Protein AF-A0A7V5C9D4-F1 (afdb_monomer_lite)

Secondary structure (DSSP, 8-state):
---------S---HHHHHHHHHTTTT--HHHHHHHHHHHHHHHTTT-HHHHHHHHTS-HHHHHHHHHHHHHHHT---

Structure (mmCIF, N/CA/C/O backbone):
data_AF-A0A7V5C9D4-F1
#
_entry.id   AF-A0A7V5C9D4-F1
#
loop_
_atom_site.group_PDB
_atom_site.id
_atom_site.type_symbol
_atom_site.label_atom_id
_atom_site.label_alt_id
_atom_site.label_comp_id
_atom_site.label_asym_id
_atom_site.label_entity_id
_atom_site.label_seq_id
_atom_site.pdbx_PDB_ins_code
_atom_site.Cartn_x
_atom_site.Cartn_y
_atom_site.Cartn_z
_atom_site.occupancy
_atom_site.B_iso_or_equiv
_atom_site.auth_seq_id
_atom_site.auth_comp_id
_atom_site.auth_asym_id
_atom_site.auth_atom_id
_atom_site.pdbx_PDB_model_num
ATOM 1 N N . MET A 1 1 ? 9.204 -22.039 -3.270 1.00 37.72 1 MET A N 1
ATOM 2 C CA . MET A 1 1 ? 7.955 -21.975 -4.061 1.00 37.72 1 MET A CA 1
ATOM 3 C C . MET A 1 1 ? 6.828 -21.582 -3.106 1.00 37.72 1 MET A C 1
ATOM 5 O O . MET A 1 1 ? 5.959 -22.384 -2.802 1.00 37.72 1 MET A O 1
ATOM 9 N N . ALA A 1 2 ? 6.975 -20.398 -2.500 1.00 43.38 2 ALA A N 1
ATOM 10 C CA . ALA A 1 2 ? 6.218 -19.976 -1.324 1.00 43.38 2 ALA A CA 1
ATOM 11 C C . ALA A 1 2 ? 4.810 -19.529 -1.718 1.00 43.38 2 ALA A C 1
ATOM 13 O O . ALA A 1 2 ? 4.623 -18.947 -2.786 1.00 43.38 2 ALA A O 1
ATOM 14 N N . ALA A 1 3 ? 3.853 -19.849 -0.850 1.00 43.41 3 ALA A N 1
ATOM 15 C CA . ALA A 1 3 ? 2.446 -19.542 -0.991 1.00 43.41 3 ALA A CA 1
ATOM 16 C C . ALA A 1 3 ? 2.239 -18.080 -1.408 1.00 43.41 3 ALA A C 1
ATOM 18 O O . ALA A 1 3 ? 2.633 -17.154 -0.701 1.00 43.41 3 ALA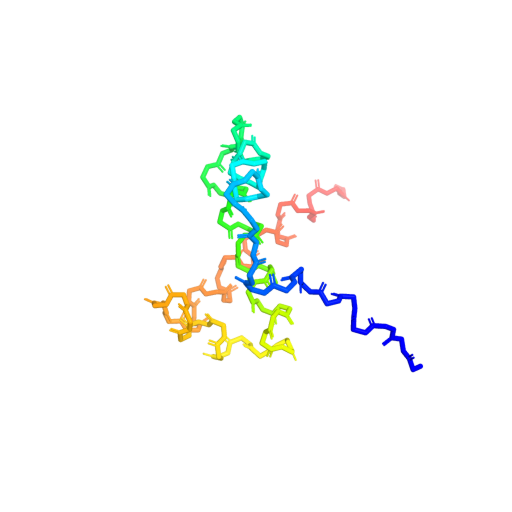 A O 1
ATOM 19 N N . TYR A 1 4 ? 1.587 -17.893 -2.556 1.00 44.09 4 TYR A N 1
ATOM 20 C CA . TYR A 1 4 ? 0.704 -16.754 -2.753 1.00 44.09 4 TYR A CA 1
ATOM 21 C C . TYR A 1 4 ? -0.353 -16.871 -1.658 1.00 44.09 4 TYR A C 1
ATOM 23 O O . TYR A 1 4 ? -1.359 -17.550 -1.855 1.00 44.09 4 TYR A O 1
ATOM 31 N N . ASP A 1 5 ? -0.067 -16.315 -0.482 1.00 45.84 5 ASP A N 1
ATOM 32 C CA . ASP A 1 5 ? -1.040 -16.158 0.589 1.00 45.84 5 ASP A CA 1
ATOM 33 C C . ASP A 1 5 ? -2.062 -15.159 0.054 1.00 45.84 5 ASP A C 1
ATOM 35 O O . ASP A 1 5 ? -1.874 -13.938 0.050 1.00 45.84 5 ASP A O 1
ATOM 39 N N . ALA A 1 6 ? -3.014 -15.742 -0.665 1.00 52.12 6 ALA A N 1
ATOM 40 C CA . ALA A 1 6 ? -3.945 -15.060 -1.515 1.00 52.12 6 ALA A CA 1
ATO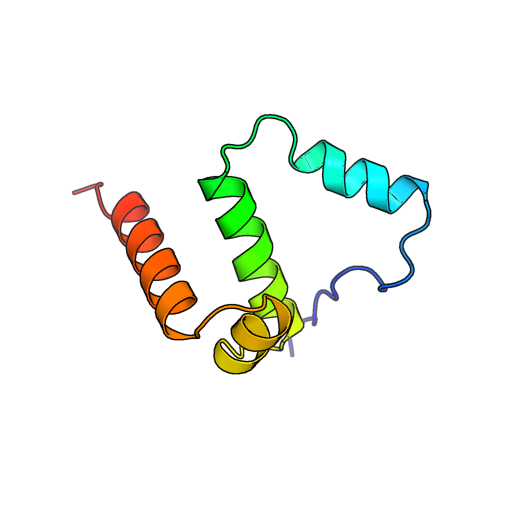M 41 C C . ALA A 1 6 ? -4.749 -14.145 -0.612 1.00 52.12 6 ALA A C 1
ATOM 43 O O . ALA A 1 6 ? -5.368 -14.596 0.352 1.00 52.12 6 ALA A O 1
ATOM 44 N N . LEU A 1 7 ? -4.760 -12.859 -0.958 1.00 56.59 7 LEU A N 1
ATOM 45 C CA . LEU A 1 7 ? -5.799 -11.965 -0.481 1.00 56.59 7 LEU A CA 1
ATOM 46 C C . LEU A 1 7 ? -7.128 -12.718 -0.581 1.00 56.59 7 LEU A C 1
ATOM 48 O O . LEU A 1 7 ? -7.361 -13.376 -1.608 1.00 56.59 7 LEU A O 1
ATOM 52 N N . PRO A 1 8 ? -7.952 -12.687 0.479 1.00 55.19 8 PRO A N 1
ATOM 53 C CA . PRO A 1 8 ? -9.155 -13.495 0.532 1.00 55.19 8 PRO A CA 1
ATOM 54 C C . PRO A 1 8 ? -9.961 -13.284 -0.755 1.00 55.19 8 PRO A C 1
ATOM 56 O O . PRO A 1 8 ? -9.944 -12.178 -1.315 1.00 55.19 8 PRO A O 1
ATOM 59 N N . PRO A 1 9 ? -10.619 -14.338 -1.272 1.00 55.22 9 PRO A N 1
ATOM 60 C CA . PRO A 1 9 ? -11.345 -14.268 -2.532 1.00 55.22 9 PRO A CA 1
ATOM 61 C C . PRO A 1 9 ? -12.202 -12.998 -2.568 1.00 55.22 9 PRO A C 1
ATOM 63 O O . PRO A 1 9 ? -12.912 -12.705 -1.609 1.00 55.22 9 PRO A O 1
ATOM 66 N N . ARG A 1 10 ? -12.148 -12.239 -3.679 1.00 61.16 10 ARG A N 1
ATOM 67 C CA . ARG A 1 10 ? -12.833 -10.930 -3.846 1.00 61.16 10 ARG A CA 1
ATOM 68 C C . ARG A 1 10 ? -14.343 -10.973 -3.548 1.00 61.16 10 ARG A C 1
ATOM 70 O O . ARG A 1 10 ? -14.980 -9.927 -3.434 1.00 61.16 10 ARG A O 1
ATOM 77 N N . ASN A 1 11 ? -14.911 -12.170 -3.413 1.00 58.62 11 ASN A N 1
ATOM 78 C CA . ASN A 1 11 ? -16.247 -12.416 -2.900 1.00 58.62 11 ASN A CA 1
ATOM 79 C C . ASN A 1 11 ? -16.226 -12.605 -1.370 1.00 58.62 11 ASN A C 1
ATOM 81 O O . ASN A 1 11 ? -16.490 -13.684 -0.850 1.00 58.62 11 ASN A O 1
ATOM 85 N N . LEU A 1 12 ? -15.887 -11.531 -0.656 1.00 60.22 12 LEU A N 1
ATOM 86 C CA . LEU A 1 12 ? -16.108 -11.424 0.784 1.00 60.22 12 LEU A CA 1
ATOM 87 C C . LEU A 1 12 ? -17.619 -11.360 1.030 1.00 60.22 12 LEU A C 1
ATOM 89 O O . LEU A 1 12 ? -18.288 -10.486 0.457 1.00 60.22 12 LEU A O 1
ATOM 93 N N . GLY A 1 13 ? -18.150 -12.252 1.871 1.00 68.12 13 GLY A N 1
ATOM 94 C CA . GLY A 1 13 ? -19.528 -12.152 2.342 1.00 68.12 13 GLY A CA 1
ATOM 95 C C . GLY A 1 13 ? -19.757 -10.814 3.055 1.00 68.12 13 GLY A C 1
ATOM 96 O O . GLY A 1 13 ? -18.810 -10.138 3.462 1.00 68.12 13 GLY A O 1
ATOM 97 N N . GLY A 1 14 ? -21.019 -10.400 3.220 1.00 70.50 14 GLY A N 1
ATOM 98 C CA . GLY A 1 14 ? -21.350 -9.115 3.859 1.00 70.50 14 GLY A CA 1
ATOM 99 C C . GLY A 1 14 ? -20.706 -8.928 5.243 1.00 70.50 14 GLY A C 1
ATOM 100 O O . GLY A 1 14 ? -20.262 -7.829 5.573 1.00 70.50 14 GLY A O 1
ATOM 101 N N . ASN A 1 15 ? -20.561 -10.018 6.003 1.00 75.88 15 ASN A N 1
ATOM 102 C CA . ASN A 1 15 ? -19.927 -10.016 7.323 1.00 75.88 15 ASN A CA 1
ATOM 103 C C . ASN A 1 15 ? -18.401 -9.828 7.255 1.00 75.88 15 ASN A C 1
ATOM 105 O O . ASN A 1 15 ? -17.833 -9.131 8.095 1.00 75.88 15 ASN A O 1
ATOM 109 N N . ASP A 1 16 ? -17.743 -10.371 6.231 1.00 77.50 16 ASP A N 1
ATOM 110 C CA . ASP A 1 16 ? -16.280 -10.339 6.114 1.00 77.50 16 ASP A CA 1
ATOM 111 C C . ASP A 1 16 ? -15.783 -8.940 5.723 1.00 77.50 16 ASP A C 1
ATOM 113 O O . ASP A 1 16 ? -14.730 -8.481 6.178 1.00 77.50 16 ASP A O 1
ATOM 117 N N . ARG A 1 17 ? -16.576 -8.207 4.925 1.00 77.06 17 ARG A N 1
ATOM 118 C CA . ARG A 1 17 ? -16.282 -6.802 4.600 1.00 77.06 17 ARG A CA 1
ATOM 119 C C . ARG A 1 17 ? -16.390 -5.909 5.830 1.00 77.06 17 ARG A C 1
ATOM 121 O O . ARG A 1 17 ? -15.519 -5.068 6.036 1.00 77.06 17 ARG A O 1
ATOM 128 N N . LEU A 1 18 ? -17.425 -6.100 6.651 1.00 82.56 18 LEU A N 1
ATOM 129 C CA . LEU A 1 18 ? -17.600 -5.321 7.876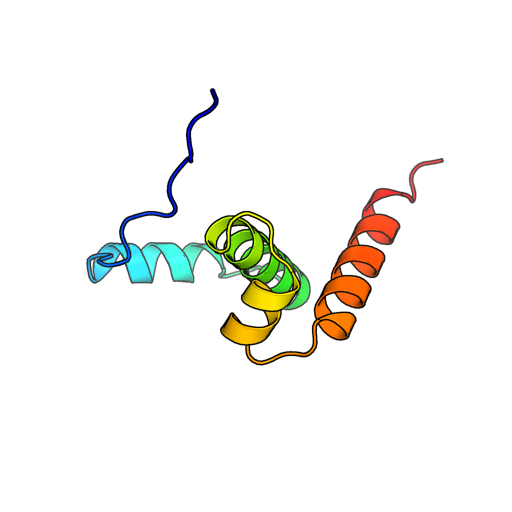 1.00 82.56 18 LEU A CA 1
ATOM 130 C C . LEU A 1 18 ? -16.461 -5.590 8.865 1.00 82.56 18 LEU A C 1
ATOM 132 O O . LEU A 1 18 ? -15.880 -4.640 9.379 1.00 82.56 18 LEU A O 1
ATOM 136 N N . ALA A 1 19 ? -16.084 -6.857 9.065 1.00 82.69 19 ALA A N 1
ATOM 137 C CA . ALA A 1 19 ? -14.935 -7.221 9.894 1.00 82.69 19 ALA A CA 1
ATOM 138 C C . ALA A 1 19 ? -13.632 -6.563 9.399 1.00 82.69 19 ALA A C 1
ATOM 140 O O . ALA A 1 19 ? -12.866 -6.027 10.200 1.00 82.69 19 ALA A O 1
ATOM 141 N N . SER A 1 20 ? -13.420 -6.525 8.078 1.00 86.19 20 SER A N 1
ATOM 142 C CA . SER A 1 20 ? -12.244 -5.887 7.468 1.00 86.19 20 SER A CA 1
ATOM 143 C C . SER A 1 20 ? -12.191 -4.377 7.729 1.00 86.19 20 SER A C 1
ATOM 145 O O . SER A 1 20 ? -11.134 -3.845 8.059 1.00 86.19 20 SER A O 1
ATOM 147 N N . VAL A 1 21 ? -13.329 -3.681 7.622 1.00 88.81 21 VAL A N 1
ATOM 148 C CA . VAL A 1 21 ? -13.412 -2.235 7.896 1.00 88.81 21 VAL A CA 1
ATOM 149 C C . VAL A 1 21 ? -13.283 -1.941 9.391 1.00 88.81 21 VAL A C 1
ATOM 151 O O . VAL A 1 21 ? -12.598 -0.993 9.766 1.00 88.81 21 VAL A O 1
ATOM 154 N N . LEU A 1 22 ? -13.882 -2.764 10.258 1.00 93.00 22 LEU A N 1
ATOM 155 C CA . LEU A 1 22 ? -13.742 -2.628 11.712 1.00 93.00 22 LEU A CA 1
ATOM 156 C C . LEU A 1 22 ? -12.278 -2.751 12.160 1.00 93.00 22 LEU A C 1
ATOM 158 O O . LEU A 1 22 ? -11.868 -2.031 13.065 1.00 93.00 22 LEU A O 1
ATOM 162 N N . GLY A 1 23 ? -11.467 -3.571 11.483 1.00 91.88 23 GLY A N 1
ATOM 163 C CA . GLY A 1 23 ? -10.022 -3.663 11.725 1.00 91.88 23 GLY A CA 1
ATOM 164 C C . GLY A 1 23 ? -9.227 -2.380 11.430 1.00 91.88 23 GLY A C 1
ATOM 165 O O . GLY A 1 23 ? -8.071 -2.268 11.843 1.00 91.88 23 GLY A O 1
ATOM 166 N N . LEU A 1 24 ? -9.824 -1.403 10.737 1.00 94.75 24 LEU A N 1
ATOM 167 C CA . LEU A 1 24 ? -9.226 -0.089 10.479 1.00 94.75 24 LEU A CA 1
ATOM 168 C C . LEU A 1 24 ? -9.621 0.963 11.526 1.00 94.75 24 LEU A C 1
ATOM 170 O O . LEU A 1 24 ? -8.975 2.006 11.614 1.00 94.75 24 LEU A O 1
ATOM 174 N N . VAL A 1 25 ? -10.663 0.713 12.325 1.00 95.94 25 VAL A N 1
ATOM 175 C CA . VAL A 1 25 ? -11.126 1.658 13.349 1.00 95.94 25 VAL A CA 1
ATOM 176 C C . VAL A 1 25 ? -10.032 1.859 14.402 1.00 95.94 25 VAL A C 1
ATOM 178 O O . VAL A 1 25 ? -9.455 0.902 14.909 1.00 95.94 25 VAL A O 1
ATOM 181 N N . GLY A 1 26 ? -9.748 3.123 14.728 1.00 96.38 26 GLY A N 1
ATOM 182 C CA . GLY A 1 26 ? -8.710 3.507 15.692 1.00 96.38 26 GLY A CA 1
ATOM 183 C C . GLY A 1 26 ? -7.313 3.698 15.092 1.00 96.38 26 GLY A C 1
ATOM 184 O O . GLY A 1 26 ? -6.426 4.167 15.798 1.00 96.38 26 GLY A O 1
ATOM 185 N N . LYS A 1 27 ? -7.116 3.395 13.802 1.00 96.25 27 LYS A N 1
ATOM 186 C CA . LYS A 1 27 ? -5.879 3.711 13.077 1.00 96.25 27 LYS A CA 1
ATOM 187 C C . LYS A 1 27 ? -5.897 5.147 12.561 1.00 96.25 27 LYS A C 1
ATOM 189 O O . LYS A 1 27 ? -6.944 5.672 12.178 1.00 96.25 27 LYS A O 1
ATOM 194 N N . SER A 1 28 ? -4.729 5.773 12.509 1.00 96.38 28 SER A N 1
ATOM 195 C CA . SER A 1 28 ? -4.543 7.040 11.802 1.00 96.38 28 SER A CA 1
ATOM 196 C C . SER A 1 28 ? -4.740 6.862 10.293 1.00 96.38 28 SER A C 1
ATOM 198 O O . SER A 1 28 ? -4.580 5.769 9.748 1.00 96.38 28 SER A O 1
ATOM 200 N N . LEU A 1 29 ? -5.042 7.956 9.585 1.00 95.44 29 LEU A N 1
ATOM 201 C CA . LEU A 1 29 ? -5.142 7.919 8.122 1.00 95.44 29 LEU A CA 1
ATOM 202 C C . LEU A 1 29 ? -3.830 7.482 7.461 1.00 95.44 29 LEU A C 1
ATOM 204 O O . LEU A 1 29 ? -3.878 6.817 6.434 1.00 95.44 29 LEU A O 1
ATOM 208 N N . GLU A 1 30 ? -2.679 7.815 8.053 1.00 94.75 30 GLU A N 1
ATOM 209 C CA . GLU A 1 30 ? -1.374 7.370 7.554 1.00 94.75 30 GLU A CA 1
ATOM 210 C C . GLU A 1 30 ? -1.221 5.847 7.660 1.00 94.75 30 GLU A C 1
ATOM 212 O O . GLU A 1 30 ? -0.808 5.211 6.695 1.00 94.75 30 GLU A O 1
ATOM 217 N N . GLU A 1 31 ? -1.605 5.249 8.790 1.00 94.88 31 GLU A N 1
ATOM 218 C CA . GLU A 1 31 ? -1.557 3.792 8.974 1.00 94.88 31 GLU A CA 1
ATOM 219 C C . GLU A 1 31 ? -2.553 3.063 8.068 1.00 94.88 31 GLU A C 1
ATOM 221 O O . GLU A 1 31 ? -2.233 2.010 7.519 1.00 94.88 31 GLU A O 1
ATOM 226 N N . ILE A 1 32 ? -3.761 3.609 7.896 1.00 96.25 32 ILE A N 1
ATOM 227 C CA . ILE A 1 32 ? -4.755 3.046 6.971 1.00 96.25 32 ILE A CA 1
ATOM 228 C C . ILE A 1 32 ? -4.215 3.090 5.541 1.00 96.25 32 ILE A C 1
ATOM 230 O O . ILE A 1 32 ? -4.308 2.103 4.814 1.00 96.25 32 ILE A O 1
ATOM 234 N N . GLU A 1 33 ? -3.632 4.218 5.139 1.00 96.31 33 GLU A N 1
ATOM 235 C CA . GLU A 1 33 ? -3.037 4.383 3.818 1.00 96.31 33 GLU A CA 1
ATOM 236 C C . GLU A 1 33 ? -1.867 3.408 3.603 1.00 96.31 33 GLU A C 1
ATOM 238 O O . GLU A 1 33 ? -1.790 2.791 2.543 1.00 96.31 33 GLU A O 1
ATOM 243 N N . GLU A 1 34 ? -1.012 3.197 4.609 1.00 96.19 34 GLU A N 1
ATOM 244 C CA . GLU A 1 34 ? 0.073 2.207 4.573 1.00 96.19 34 GLU A CA 1
ATOM 245 C C . GLU A 1 34 ? -0.446 0.780 4.371 1.00 96.19 34 GLU A C 1
ATOM 247 O O . GLU A 1 34 ? -0.009 0.091 3.445 1.00 96.19 34 GLU A O 1
ATOM 252 N N . ILE A 1 35 ? -1.444 0.366 5.158 1.00 95.25 35 ILE A N 1
ATOM 253 C CA . ILE A 1 35 ? -2.078 -0.955 5.043 1.00 95.25 35 ILE A CA 1
ATOM 254 C C . ILE A 1 35 ? -2.673 -1.159 3.646 1.00 95.25 35 ILE A C 1
ATOM 256 O O . ILE A 1 35 ? -2.440 -2.189 3.013 1.00 95.25 35 ILE A O 1
ATOM 260 N N . VAL A 1 36 ? -3.441 -0.184 3.152 1.00 96.00 36 VAL A N 1
ATOM 261 C CA . VAL A 1 36 ? -4.137 -0.292 1.862 1.00 96.00 36 VAL A CA 1
ATOM 262 C C . VAL A 1 36 ? -3.150 -0.287 0.694 1.00 96.00 36 VAL A C 1
ATOM 264 O O . VAL A 1 36 ? -3.313 -1.073 -0.244 1.00 96.00 36 VAL A O 1
ATOM 267 N N . ILE A 1 37 ? -2.114 0.557 0.736 1.00 96.25 37 ILE A N 1
ATOM 268 C CA . ILE A 1 37 ? -1.097 0.631 -0.319 1.00 96.25 37 ILE A CA 1
ATOM 269 C C . ILE A 1 37 ? -0.308 -0.676 -0.406 1.00 96.25 37 ILE A C 1
ATOM 271 O O . ILE A 1 37 ? -0.202 -1.236 -1.497 1.00 96.25 37 ILE A O 1
ATOM 275 N N . GLU A 1 38 ? 0.219 -1.184 0.709 1.00 96.19 38 GLU A N 1
ATOM 276 C CA . GLU A 1 38 ? 1.035 -2.405 0.698 1.00 96.19 38 GLU A CA 1
ATOM 277 C C . GLU A 1 38 ? 0.197 -3.638 0.320 1.00 96.19 38 GLU A C 1
ATOM 279 O O . GLU A 1 38 ? 0.622 -4.430 -0.526 1.00 96.19 38 GLU A O 1
ATOM 284 N N . ALA A 1 39 ? -1.041 -3.752 0.821 1.00 94.81 39 ALA A N 1
ATOM 285 C CA . ALA A 1 39 ? -1.957 -4.822 0.415 1.00 94.81 39 ALA A CA 1
ATOM 286 C C . ALA A 1 39 ? -2.266 -4.779 -1.091 1.00 94.81 39 ALA A C 1
ATOM 288 O O . ALA A 1 39 ? -2.315 -5.819 -1.751 1.00 94.81 39 ALA A O 1
ATOM 289 N N . THR A 1 40 ? -2.426 -3.582 -1.663 1.00 96.19 40 THR A N 1
ATOM 290 C CA . THR A 1 40 ? -2.668 -3.421 -3.105 1.00 96.19 40 THR A CA 1
ATOM 291 C C . THR A 1 40 ? -1.424 -3.750 -3.931 1.00 96.19 40 THR A C 1
ATOM 293 O O . THR A 1 40 ? -1.527 -4.396 -4.970 1.00 96.19 40 THR A O 1
ATOM 296 N N . ILE A 1 41 ? -0.228 -3.376 -3.466 1.00 95.69 41 ILE A N 1
ATOM 297 C CA . ILE A 1 41 ? 1.035 -3.773 -4.105 1.00 95.69 41 ILE A CA 1
ATOM 298 C C . ILE A 1 41 ? 1.165 -5.298 -4.125 1.00 95.69 41 ILE A C 1
ATOM 300 O O . ILE A 1 41 ? 1.503 -5.864 -5.165 1.00 95.69 41 ILE A O 1
ATOM 304 N N . GLN A 1 42 ? 0.859 -5.972 -3.015 1.00 95.25 42 GLN A N 1
ATOM 305 C CA . GLN A 1 42 ? 0.872 -7.432 -2.941 1.00 95.25 42 GLN A CA 1
ATOM 306 C C . GLN A 1 42 ? -0.166 -8.066 -3.881 1.00 95.25 42 GLN A C 1
ATOM 308 O O . GLN A 1 42 ? 0.165 -9.025 -4.581 1.00 95.25 42 GLN A O 1
ATOM 313 N N . ALA A 1 43 ? -1.380 -7.505 -3.958 1.00 92.69 43 ALA A N 1
ATOM 314 C CA . ALA A 1 43 ? -2.432 -7.941 -4.886 1.00 92.69 43 ALA A CA 1
ATOM 315 C C . ALA A 1 43 ? -1.961 -7.940 -6.346 1.00 92.69 43 ALA A C 1
ATOM 317 O O . ALA A 1 43 ? -2.280 -8.843 -7.118 1.00 92.69 43 ALA A O 1
ATOM 318 N N . GLU A 1 44 ? -1.167 -6.931 -6.700 1.00 96.12 44 GLU A N 1
ATOM 319 C CA . GLU A 1 44 ? -0.636 -6.703 -8.041 1.00 96.12 44 GLU A CA 1
ATOM 320 C C . GLU A 1 44 ? 0.764 -7.319 -8.236 1.00 96.12 44 GLU A C 1
ATOM 322 O O . GLU A 1 44 ? 1.564 -6.844 -9.051 1.00 96.12 44 GLU A O 1
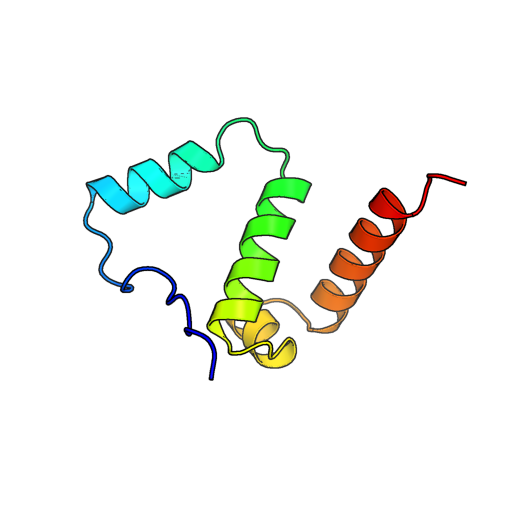ATOM 327 N N . ALA A 1 45 ? 1.072 -8.384 -7.484 1.00 94.62 45 ALA A N 1
ATOM 328 C CA . ALA A 1 45 ? 2.321 -9.149 -7.548 1.00 94.62 45 ALA A CA 1
ATOM 329 C C . ALA A 1 45 ? 3.591 -8.289 -7.369 1.00 94.62 45 ALA A C 1
ATOM 331 O O . ALA A 1 45 ? 4.612 -8.508 -8.022 1.00 94.62 45 ALA A O 1
ATOM 332 N N . GLY A 1 46 ? 3.524 -7.274 -6.505 1.00 94.31 46 GLY A N 1
ATOM 333 C CA . GLY A 1 46 ? 4.629 -6.356 -6.218 1.00 94.31 46 GLY A CA 1
ATOM 334 C C . GLY A 1 46 ? 4.777 -5.200 -7.214 1.00 94.31 46 GLY A C 1
ATOM 335 O O . GLY A 1 46 ? 5.689 -4.382 -7.078 1.00 94.31 46 GLY A O 1
ATOM 336 N N . SER A 1 47 ? 3.907 -5.093 -8.222 1.00 95.50 47 SER A N 1
ATOM 337 C CA . SER A 1 47 ? 4.007 -4.055 -9.250 1.00 95.50 47 SER A CA 1
ATOM 338 C C . SER A 1 47 ? 3.480 -2.704 -8.755 1.00 95.50 47 SER A C 1
ATOM 340 O O . SER A 1 47 ? 2.281 -2.434 -8.811 1.00 95.50 47 SER A O 1
ATOM 342 N N . LEU A 1 48 ? 4.381 -1.803 -8.340 1.00 96.00 48 LEU A N 1
ATOM 343 C CA . LEU A 1 48 ? 4.004 -0.434 -7.951 1.00 96.00 48 LEU A CA 1
ATOM 344 C C . LEU A 1 48 ? 3.220 0.324 -9.037 1.00 96.00 48 LEU A C 1
ATOM 346 O O . LEU A 1 48 ? 2.232 0.963 -8.683 1.00 96.00 48 LEU A O 1
ATOM 350 N N . PRO A 1 49 ? 3.600 0.287 -10.332 1.00 97.25 49 PRO A N 1
ATOM 351 C CA . PRO A 1 49 ? 2.837 0.990 -11.361 1.00 97.25 49 PRO A CA 1
ATOM 352 C C . PRO A 1 49 ? 1.394 0.490 -11.485 1.00 97.25 49 PRO A C 1
ATOM 354 O O . PRO A 1 49 ? 0.484 1.299 -11.651 1.00 97.25 49 PRO A O 1
ATOM 357 N N . ARG A 1 50 ? 1.168 -0.826 -11.358 1.00 97.44 50 ARG A N 1
ATOM 358 C CA . ARG A 1 50 ? -0.184 -1.406 -11.383 1.00 97.44 50 ARG A CA 1
ATOM 359 C C . ARG A 1 50 ? -0.966 -1.056 -10.126 1.00 97.44 50 ARG A C 1
ATOM 361 O O . ARG A 1 50 ? -2.101 -0.610 -10.235 1.00 97.44 50 ARG A O 1
ATOM 368 N N . ALA A 1 51 ? -0.342 -1.160 -8.956 1.00 97.50 51 ALA A N 1
ATOM 369 C CA . ALA A 1 51 ? -0.968 -0.771 -7.697 1.00 97.50 51 ALA A CA 1
ATOM 370 C C . ALA A 1 51 ? -1.374 0.711 -7.691 1.00 97.50 51 ALA A C 1
ATOM 372 O O . ALA A 1 51 ? -2.480 1.050 -7.284 1.00 97.50 51 ALA A O 1
ATOM 373 N N . ALA A 1 52 ? -0.517 1.594 -8.209 1.00 97.88 52 ALA A N 1
ATOM 374 C CA . ALA A 1 52 ? -0.819 3.014 -8.357 1.00 97.88 52 ALA A CA 1
ATOM 375 C C . ALA A 1 52 ? -2.032 3.247 -9.272 1.00 97.88 52 ALA A C 1
ATOM 377 O O . ALA A 1 52 ? -2.912 4.035 -8.929 1.00 97.88 52 ALA A O 1
ATOM 378 N N . ALA A 1 53 ? -2.115 2.513 -10.388 1.00 97.88 53 ALA A N 1
ATOM 379 C CA . ALA A 1 53 ? -3.266 2.561 -11.284 1.00 97.88 53 ALA A CA 1
ATOM 380 C C . ALA A 1 53 ? -4.560 2.082 -10.599 1.00 97.88 53 ALA A C 1
ATOM 382 O O . ALA A 1 53 ? -5.583 2.750 -10.723 1.00 97.88 53 ALA A O 1
ATOM 383 N N . VAL A 1 54 ? -4.512 0.985 -9.832 1.00 97.44 54 VAL A N 1
ATOM 384 C CA . VAL A 1 54 ? -5.658 0.472 -9.051 1.00 97.44 54 VAL A CA 1
ATOM 385 C C . VAL A 1 54 ? -6.124 1.486 -8.002 1.00 97.44 54 VAL A C 1
ATOM 387 O O . VAL A 1 54 ? -7.323 1.679 -7.821 1.00 97.44 54 VAL A O 1
ATOM 390 N N . LEU A 1 55 ? -5.186 2.160 -7.335 1.00 96.56 55 LEU A N 1
ATOM 391 C CA . LEU A 1 55 ? -5.463 3.154 -6.293 1.00 96.56 55 LEU A CA 1
ATOM 392 C C . LEU A 1 55 ? -5.820 4.546 -6.840 1.00 96.56 55 LEU A C 1
ATOM 394 O O . LEU A 1 55 ? -6.161 5.432 -6.060 1.00 96.56 55 LEU A O 1
ATOM 398 N N . GLY A 1 56 ? -5.721 4.770 -8.153 1.00 98.00 56 GLY A N 1
ATOM 399 C CA . GLY A 1 56 ? -6.007 6.068 -8.768 1.00 98.00 56 GLY A CA 1
ATOM 400 C C . GLY A 1 56 ? -4.994 7.165 -8.418 1.00 98.00 56 GLY A C 1
ATOM 401 O O . GLY A 1 56 ? -5.347 8.342 -8.368 1.00 98.00 56 GLY A O 1
ATOM 402 N N . VAL A 1 57 ? -3.732 6.802 -8.168 1.00 97.94 57 VAL A N 1
ATOM 403 C CA . VAL A 1 57 ? -2.651 7.742 -7.829 1.00 97.94 57 VAL A CA 1
ATOM 404 C C . VAL A 1 57 ? -1.454 7.585 -8.766 1.00 97.94 57 VAL A C 1
ATOM 406 O O . VAL A 1 57 ? -1.320 6.601 -9.487 1.00 97.94 57 VAL A O 1
ATOM 409 N N . SER A 1 58 ? -0.536 8.555 -8.754 1.00 98.19 58 SER A N 1
ATOM 410 C CA . SER A 1 58 ? 0.722 8.421 -9.499 1.00 98.19 58 SER A CA 1
ATOM 411 C C . SER A 1 58 ? 1.678 7.417 -8.826 1.00 98.19 58 SER A C 1
ATOM 413 O O . SER A 1 58 ? 1.734 7.379 -7.591 1.00 98.19 58 SER A O 1
ATOM 415 N N . PRO A 1 59 ? 2.516 6.677 -9.580 1.00 97.69 59 PRO A N 1
ATOM 416 C CA . PRO A 1 59 ? 3.566 5.835 -8.996 1.00 97.69 59 PRO A CA 1
ATOM 417 C C . PRO A 1 59 ? 4.503 6.609 -8.054 1.00 97.69 59 PRO A C 1
ATOM 419 O O . PRO A 1 59 ? 4.870 6.113 -6.990 1.00 97.69 59 PRO A O 1
ATOM 422 N N . SER A 1 60 ? 4.827 7.862 -8.392 1.00 97.19 60 SER A N 1
ATOM 423 C CA . SER A 1 60 ? 5.652 8.758 -7.567 1.00 97.19 60 SER A CA 1
ATOM 424 C C . SER A 1 60 ? 5.043 9.041 -6.191 1.00 97.19 60 SER A C 1
ATOM 426 O O . SER A 1 60 ? 5.779 9.231 -5.220 1.00 97.19 60 SER A O 1
ATOM 428 N N . THR A 1 61 ? 3.711 9.039 -6.075 1.00 97.06 61 THR A N 1
ATOM 429 C CA . THR A 1 61 ? 3.020 9.155 -4.784 1.00 97.06 61 THR A CA 1
ATOM 430 C C . THR A 1 61 ? 3.348 7.956 -3.895 1.00 97.06 61 THR A C 1
ATOM 432 O O . THR A 1 61 ? 3.733 8.154 -2.742 1.00 97.06 61 THR A O 1
ATOM 435 N N . LEU A 1 62 ? 3.275 6.734 -4.437 1.00 96.56 62 LEU A N 1
ATOM 436 C CA . LEU A 1 62 ? 3.573 5.513 -3.682 1.00 96.56 62 LEU A CA 1
ATOM 437 C C . LEU A 1 62 ? 5.041 5.459 -3.247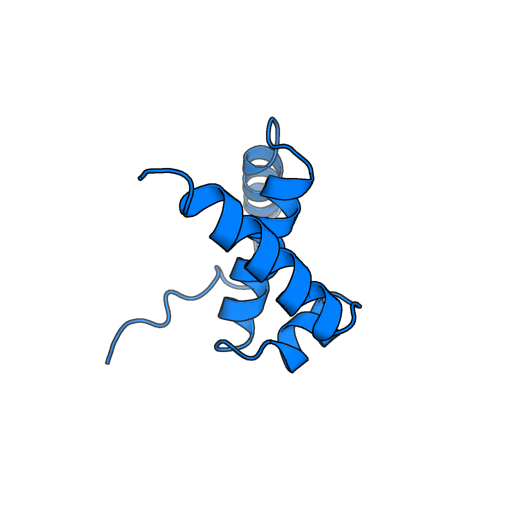 1.00 96.56 62 LEU A C 1
ATOM 439 O O . LEU A 1 62 ? 5.320 5.194 -2.078 1.00 96.56 62 LEU A O 1
ATOM 443 N N . TYR A 1 63 ? 5.981 5.786 -4.144 1.00 94.88 63 TYR A N 1
ATOM 444 C CA . TYR A 1 63 ? 7.405 5.862 -3.792 1.00 94.88 63 TYR A CA 1
ATOM 445 C C . TYR A 1 63 ? 7.659 6.831 -2.631 1.00 94.88 63 TYR A C 1
ATOM 447 O O . TYR A 1 63 ? 8.376 6.498 -1.687 1.00 94.88 63 TYR A O 1
ATOM 455 N N . ARG A 1 64 ? 7.044 8.022 -2.665 1.00 95.81 64 ARG A N 1
ATOM 456 C CA . ARG A 1 64 ? 7.212 9.038 -1.617 1.00 95.81 64 ARG A CA 1
ATOM 457 C C . ARG A 1 64 ? 6.634 8.595 -0.272 1.00 95.81 64 ARG A C 1
ATOM 459 O O . ARG A 1 64 ? 7.259 8.858 0.753 1.00 95.81 64 ARG A O 1
ATOM 466 N N . LYS A 1 65 ? 5.469 7.939 -0.273 1.00 95.12 65 LYS A N 1
ATOM 467 C CA . LYS A 1 65 ? 4.832 7.401 0.940 1.00 95.12 65 LYS A CA 1
ATOM 468 C C . LYS A 1 65 ? 5.702 6.318 1.586 1.00 95.12 65 LYS A C 1
ATOM 470 O O . LYS A 1 65 ? 6.095 6.481 2.737 1.00 95.12 65 LYS A O 1
ATOM 475 N N . ARG A 1 66 ? 6.155 5.323 0.814 1.00 93.69 66 ARG A N 1
ATOM 476 C CA . ARG A 1 66 ? 7.059 4.265 1.311 1.00 93.69 66 ARG A CA 1
ATOM 477 C C . ARG A 1 66 ? 8.383 4.808 1.844 1.00 93.69 66 ARG A C 1
ATOM 479 O O . ARG A 1 66 ? 8.856 4.371 2.890 1.00 93.69 66 ARG A O 1
ATOM 486 N N . ALA A 1 67 ? 8.962 5.804 1.173 1.00 93.00 67 ALA A N 1
ATOM 487 C CA . ALA A 1 67 ? 10.169 6.467 1.662 1.00 93.00 67 ALA A CA 1
ATOM 488 C C . ALA A 1 67 ? 9.941 7.197 2.999 1.00 93.00 67 ALA A C 1
ATOM 490 O O . ALA A 1 67 ? 10.847 7.247 3.828 1.00 93.00 67 ALA A O 1
ATOM 491 N N . ALA A 1 68 ? 8.752 7.765 3.231 1.00 91.50 68 ALA A N 1
ATOM 492 C CA . ALA A 1 68 ? 8.418 8.394 4.507 1.00 91.50 68 ALA A CA 1
ATOM 493 C C . ALA A 1 68 ? 8.333 7.372 5.650 1.00 91.50 68 ALA A C 1
ATOM 495 O O . ALA A 1 68 ? 8.926 7.603 6.703 1.00 91.50 68 ALA A O 1
ATOM 496 N N . TRP A 1 69 ? 7.698 6.224 5.419 1.00 91.25 69 TRP A N 1
ATOM 497 C CA . TRP A 1 69 ? 7.588 5.151 6.414 1.00 91.25 69 TRP A CA 1
ATOM 498 C C . TRP A 1 69 ? 8.938 4.500 6.732 1.00 91.25 69 TRP A C 1
ATOM 500 O O . TRP A 1 69 ? 9.250 4.262 7.897 1.00 91.25 69 TRP A O 1
ATOM 510 N N . ALA A 1 70 ? 9.796 4.304 5.724 1.00 87.31 70 ALA A N 1
ATOM 511 C CA . ALA A 1 70 ? 11.152 3.793 5.930 1.00 87.31 70 ALA A CA 1
ATOM 512 C C . ALA A 1 70 ? 11.981 4.695 6.867 1.00 87.31 70 ALA A C 1
ATOM 514 O O . ALA A 1 70 ? 12.738 4.201 7.699 1.00 87.31 70 ALA A O 1
ATOM 515 N N . ARG A 1 71 ? 11.798 6.022 6.786 1.00 85.31 71 ARG A N 1
ATOM 516 C CA . ARG A 1 71 ? 12.458 6.981 7.689 1.00 85.31 71 ARG A CA 1
ATOM 517 C C . ARG A 1 71 ? 11.927 6.916 9.120 1.00 85.31 71 ARG A C 1
ATOM 519 O O . ARG A 1 71 ? 12.703 7.104 10.048 1.00 85.31 71 ARG A O 1
ATOM 526 N N . ARG A 1 72 ? 10.638 6.615 9.306 1.00 80.00 72 ARG A N 1
ATOM 527 C CA . ARG A 1 72 ? 10.020 6.421 10.629 1.00 80.00 72 ARG A CA 1
ATOM 528 C C . ARG A 1 72 ? 10.618 5.214 11.363 1.00 80.00 72 ARG A C 1
ATOM 530 O O . ARG A 1 72 ? 10.828 5.285 12.566 1.00 80.00 72 ARG A O 1
ATOM 537 N N . GLY A 1 73 ? 10.927 4.134 10.639 1.00 66.06 73 GLY A N 1
ATOM 538 C CA . GLY A 1 73 ? 11.550 2.924 11.197 1.00 66.06 73 GLY A CA 1
ATOM 539 C C . GLY A 1 73 ? 13.071 2.997 11.396 1.00 66.06 73 GLY A C 1
ATOM 540 O O . GLY A 1 73 ? 13.628 2.143 12.076 1.00 66.06 73 GLY A O 1
ATOM 541 N N . GLY A 1 74 ? 13.746 3.998 10.818 1.00 57.47 74 GLY A N 1
ATOM 542 C CA . GLY A 1 74 ? 15.211 4.143 10.836 1.00 57.47 74 GLY A CA 1
ATOM 543 C C . GLY A 1 74 ? 15.776 5.074 11.917 1.00 57.47 74 GLY A C 1
ATOM 544 O O . GLY A 1 74 ? 16.973 5.337 11.913 1.00 57.47 74 GLY A O 1
ATOM 545 N N . GLY A 1 75 ? 14.943 5.592 12.825 1.00 46.53 75 GLY A N 1
ATOM 546 C CA . GLY A 1 75 ? 15.334 6.528 13.891 1.00 46.53 75 GLY A CA 1
ATOM 547 C C . GLY A 1 75 ? 15.794 5.869 15.196 1.00 46.53 75 GLY A C 1
ATOM 548 O O . GLY A 1 75 ? 15.502 6.394 16.265 1.00 46.53 75 GLY A O 1
ATOM 549 N N . GLY A 1 76 ? 16.445 4.706 15.119 1.00 48.53 76 GLY A N 1
ATOM 550 C CA . GLY A 1 76 ? 17.045 4.008 16.258 1.00 48.53 76 GLY A CA 1
ATOM 551 C C . GLY A 1 76 ? 18.533 3.781 16.013 1.00 48.53 76 GLY A C 1
ATOM 552 O O . GLY A 1 76 ? 18.924 2.696 15.589 1.00 48.53 76 GLY A O 1
ATOM 553 N N . GLY A 1 77 ? 19.331 4.822 16.237 1.00 37.69 77 GLY A N 1
ATOM 554 C CA . GLY A 1 77 ? 20.792 4.811 16.262 1.00 37.69 77 GLY A CA 1
ATOM 555 C C . GLY A 1 77 ? 21.272 5.768 17.337 1.00 37.69 77 GLY A C 1
ATOM 556 O O . GLY A 1 77 ? 20.692 6.875 17.402 1.00 37.69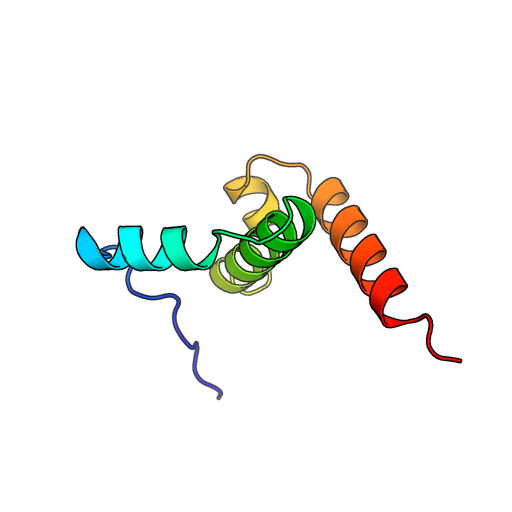 77 GLY A O 1
#

pLDDT: mean 83.44, std 18.66, range [37.69, 98.19]

Foldseek 3Di:
DDDLPDDPPPPDDPVRVVVVVVVCPPPDPLVVCVVQLVVLCSNVVNDLCVSCVVVVHHSVVSVVSVVVVVVVVPPDD

Radius of gyration: 14.39 Å; chains: 1; bounding box: 42×31×28 Å

Sequence (77 aa):
MAAYDALPPRNLGGNDRLASVLGLVGKSLEEIEEIVIEATIQAEAGSLPRAAAVLGVSPSTLYRKRAAWARRGGGGG